Protein AF-A0A920ATA1-F1 (afdb_monomer_lite)

Sequence (84 aa):
MTQRQIADHLGLSLGKINYLIKALLEKGVVKVDNFKRSDNKLGYLYLLTPEGVERKRKLTLLFIQRKSEEFDKLKAELSRTEKQ

Secondary structure (DSSP, 8-state):
--HHHHHHHHT--HHHHHHHHHHHHHTTSS-SSTTTT-S-HHHHHHHTSHHHHHHHHHHHHHHHHHHHHHHHHHHHHHHHHTT-

Structure (mmCIF, N/CA/C/O backbone):
data_AF-A0A920ATA1-F1
#
_entry.id   AF-A0A920ATA1-F1
#
loop_
_atom_site.group_PDB
_atom_site.id
_atom_site.type_symbol
_atom_site.label_atom_id
_atom_site.label_alt_id
_atom_site.label_comp_id
_atom_site.label_asym_id
_atom_site.label_entity_id
_atom_site.label_seq_id
_atom_site.p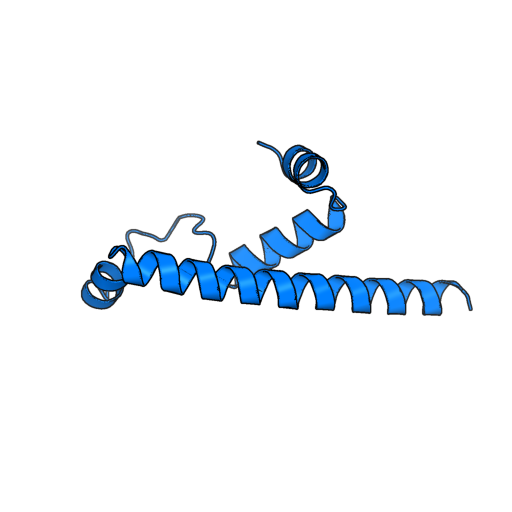dbx_PDB_ins_code
_atom_site.Cartn_x
_atom_site.Cartn_y
_atom_site.Cartn_z
_atom_site.occupancy
_atom_site.B_iso_or_equiv
_atom_site.auth_seq_id
_atom_site.auth_comp_id
_atom_site.auth_asym_id
_atom_site.auth_atom_id
_atom_site.pdbx_PDB_model_num
ATOM 1 N N . MET A 1 1 ? -3.606 12.333 -9.071 1.00 59.69 1 MET A N 1
ATOM 2 C CA . MET A 1 1 ? -4.186 11.279 -8.213 1.00 59.69 1 MET A CA 1
ATOM 3 C C . MET A 1 1 ? -3.551 11.374 -6.830 1.00 59.69 1 MET A C 1
ATOM 5 O O . MET A 1 1 ? -2.331 11.314 -6.742 1.00 59.69 1 MET A O 1
ATOM 9 N N . THR A 1 2 ? -4.335 11.598 -5.775 1.00 79.62 2 THR A N 1
ATOM 10 C CA . THR A 1 2 ? -3.851 11.715 -4.385 1.00 79.62 2 THR A CA 1
ATOM 11 C C . THR A 1 2 ? -3.919 10.372 -3.652 1.00 79.62 2 THR A C 1
ATOM 13 O O . THR A 1 2 ? -4.674 9.489 -4.046 1.00 79.62 2 THR A O 1
ATOM 16 N N . GLN A 1 3 ? -3.180 10.216 -2.545 1.00 73.25 3 GLN A N 1
ATOM 17 C CA . GLN A 1 3 ? -3.249 9.005 -1.706 1.00 73.25 3 GLN A CA 1
ATOM 18 C C . GLN A 1 3 ? -4.675 8.704 -1.220 1.00 73.25 3 GLN A C 1
ATOM 20 O O . GLN A 1 3 ? -5.056 7.543 -1.128 1.00 73.25 3 GLN A O 1
ATOM 25 N N . ARG A 1 4 ? -5.470 9.747 -0.955 1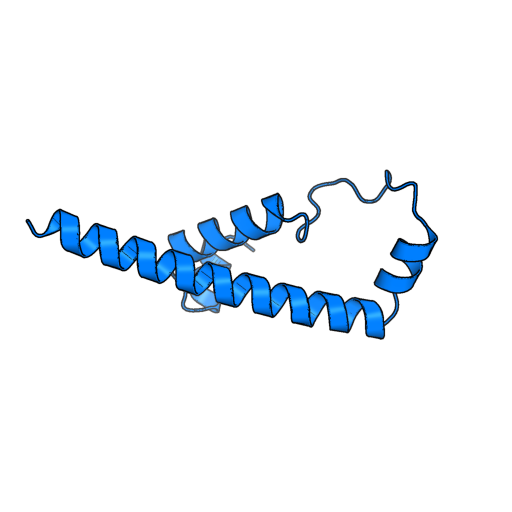.00 80.56 4 ARG A N 1
ATOM 26 C CA . ARG A 1 4 ? -6.880 9.625 -0.568 1.00 80.56 4 ARG A CA 1
ATOM 27 C C . ARG A 1 4 ? -7.734 9.079 -1.709 1.00 80.56 4 ARG A C 1
ATOM 29 O O . ARG A 1 4 ? -8.437 8.106 -1.506 1.00 80.56 4 ARG A O 1
ATOM 36 N N . GLN A 1 5 ? -7.569 9.608 -2.920 1.00 75.44 5 GLN A N 1
ATOM 37 C CA . GLN A 1 5 ? -8.264 9.080 -4.100 1.00 75.44 5 GLN A CA 1
ATOM 38 C C . GLN A 1 5 ? -7.918 7.605 -4.367 1.00 75.44 5 GLN A C 1
ATOM 40 O O . GLN A 1 5 ? -8.785 6.834 -4.760 1.00 75.44 5 GLN A O 1
ATOM 45 N N . ILE A 1 6 ? -6.666 7.199 -4.126 1.00 77.06 6 ILE A N 1
ATOM 46 C CA . ILE A 1 6 ? -6.238 5.794 -4.242 1.00 77.06 6 ILE A CA 1
ATOM 47 C C . ILE A 1 6 ? -6.890 4.932 -3.157 1.00 77.06 6 ILE A C 1
ATOM 49 O O . ILE A 1 6 ? -7.342 3.828 -3.444 1.00 77.06 6 ILE A O 1
ATOM 53 N N . ALA A 1 7 ? -6.927 5.428 -1.920 1.00 80.38 7 ALA A N 1
ATOM 54 C CA . ALA A 1 7 ? -7.558 4.755 -0.790 1.00 80.38 7 ALA A CA 1
ATOM 55 C C . ALA A 1 7 ? -9.040 4.485 -1.065 1.00 80.38 7 ALA A C 1
ATOM 57 O O . ALA A 1 7 ? -9.477 3.341 -0.956 1.00 80.38 7 ALA A O 1
ATOM 58 N N . ASP A 1 8 ? -9.759 5.506 -1.530 1.00 84.62 8 ASP A N 1
ATOM 59 C CA . ASP A 1 8 ? -11.179 5.418 -1.865 1.00 84.62 8 ASP A CA 1
ATOM 60 C C . ASP A 1 8 ? -11.419 4.447 -3.032 1.00 84.62 8 ASP A C 1
ATOM 62 O O . ASP A 1 8 ? -12.311 3.606 -2.971 1.00 84.62 8 ASP A O 1
ATOM 66 N N . HIS A 1 9 ? -10.577 4.500 -4.070 1.00 83.69 9 HIS A N 1
ATOM 67 C CA . HIS A 1 9 ? -10.685 3.608 -5.227 1.00 83.69 9 HIS A CA 1
ATOM 68 C 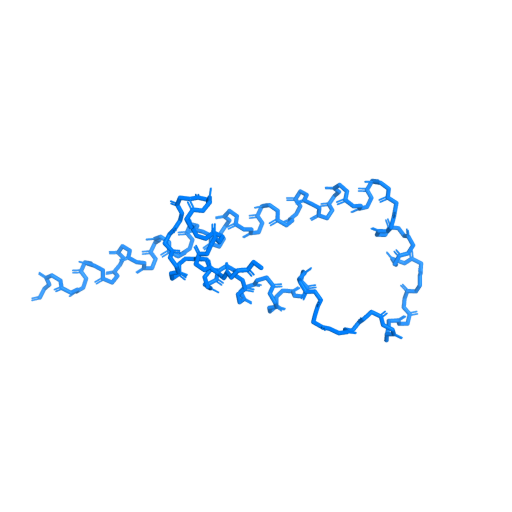C . HIS A 1 9 ? -10.398 2.136 -4.890 1.00 83.69 9 HIS A C 1
ATOM 70 O O . HIS A 1 9 ? -10.997 1.241 -5.480 1.00 83.69 9 HIS A O 1
ATOM 76 N N . LEU A 1 10 ? -9.481 1.874 -3.954 1.00 81.06 10 LEU A N 1
ATOM 77 C CA . LEU A 1 10 ? -9.084 0.520 -3.553 1.00 81.06 10 LEU A CA 1
ATOM 78 C C . LEU A 1 10 ? -9.844 -0.002 -2.323 1.00 81.06 10 LEU A C 1
ATOM 80 O O . LEU A 1 10 ? -9.584 -1.124 -1.891 1.00 81.06 10 LEU A O 1
ATOM 84 N N . GLY A 1 11 ? -10.746 0.791 -1.733 1.00 86.44 11 GLY A N 1
ATOM 85 C CA . GLY A 1 11 ? -11.455 0.431 -0.500 1.00 86.44 11 GLY A CA 1
ATOM 86 C C . GLY A 1 11 ? -10.530 0.244 0.710 1.00 86.44 11 GLY A C 1
ATOM 87 O O . GLY A 1 11 ? -10.837 -0.522 1.622 1.00 86.44 11 GLY A O 1
ATOM 88 N N . LEU A 1 12 ? -9.370 0.905 0.717 1.00 86.06 12 LEU A N 1
ATOM 89 C CA . LEU A 1 12 ? -8.373 0.815 1.785 1.00 86.06 12 LEU A CA 1
ATOM 90 C C . LEU A 1 12 ? -8.382 2.083 2.634 1.00 86.06 12 LEU A C 1
ATOM 92 O O . LEU A 1 12 ? -8.753 3.158 2.179 1.00 86.06 12 LEU A O 1
ATOM 96 N N . SER A 1 13 ? -7.919 1.989 3.881 1.00 91.19 13 SER A N 1
ATOM 97 C CA . SER A 1 13 ? -7.757 3.190 4.701 1.00 91.19 13 SER A CA 1
ATOM 98 C C . SER A 1 13 ? -6.607 4.058 4.180 1.00 91.19 13 SER A C 1
ATOM 100 O O . SER A 1 13 ? -5.584 3.553 3.705 1.00 91.19 13 SER A O 1
ATOM 102 N N . LEU A 1 14 ? -6.732 5.378 4.346 1.00 88.94 14 LEU A N 1
ATOM 103 C CA . LEU A 1 14 ? -5.673 6.326 3.990 1.00 88.94 14 LEU A CA 1
ATOM 104 C C . LEU A 1 14 ? -4.340 5.986 4.680 1.00 88.94 14 LEU A C 1
ATOM 106 O O . LEU A 1 14 ? -3.285 6.056 4.053 1.00 88.94 14 LEU A O 1
ATOM 110 N N . GLY A 1 15 ? -4.391 5.568 5.950 1.00 88.50 15 GLY A N 1
ATOM 111 C CA . GLY A 1 15 ? -3.208 5.147 6.706 1.00 88.50 15 GLY A CA 1
ATOM 112 C C . GLY A 1 15 ? -2.525 3.916 6.104 1.00 88.50 15 GLY A C 1
ATOM 113 O O . GLY A 1 15 ? -1.302 3.901 5.969 1.00 88.50 15 GLY A O 1
ATOM 114 N N . LYS A 1 16 ? -3.304 2.922 5.660 1.00 89.38 16 LYS A N 1
ATOM 115 C CA . LYS A 1 16 ? -2.776 1.708 5.024 1.00 89.38 16 LYS A CA 1
ATOM 116 C C . LYS A 1 16 ? -2.156 2.010 3.659 1.00 89.38 16 LYS A C 1
ATOM 118 O O . LYS A 1 16 ? -1.063 1.532 3.371 1.00 89.38 16 LYS A O 1
ATOM 123 N N . ILE A 1 17 ? -2.788 2.867 2.853 1.00 89.06 17 ILE A N 1
ATOM 124 C CA . ILE A 1 17 ? -2.201 3.349 1.591 1.00 89.06 17 ILE A CA 1
ATOM 125 C C . ILE A 1 17 ? -0.893 4.103 1.834 1.00 89.06 17 ILE A C 1
ATOM 127 O O . ILE A 1 17 ? 0.096 3.842 1.152 1.00 89.06 17 ILE A O 1
ATOM 131 N N . ASN A 1 18 ? -0.856 5.010 2.813 1.00 88.00 18 ASN A N 1
ATOM 132 C CA . ASN A 1 18 ? 0.356 5.761 3.133 1.00 88.00 18 ASN A CA 1
ATOM 133 C C . ASN A 1 18 ? 1.506 4.825 3.544 1.00 88.00 18 ASN A C 1
ATOM 135 O O . ASN A 1 18 ? 2.616 4.956 3.027 1.00 88.00 18 ASN A O 1
ATOM 139 N N . TYR A 1 19 ? 1.217 3.842 4.402 1.00 91.31 19 TYR A N 1
ATOM 140 C CA . TYR A 1 19 ? 2.171 2.814 4.814 1.00 91.31 19 TYR A CA 1
ATOM 141 C C . TYR A 1 19 ? 2.721 2.022 3.618 1.00 91.31 19 TYR A C 1
ATOM 143 O O . TYR A 1 19 ? 3.936 1.905 3.456 1.00 91.31 19 TYR A O 1
ATOM 151 N N . LEU A 1 20 ? 1.844 1.533 2.734 1.00 86.88 20 LEU A N 1
ATOM 152 C CA . LEU A 1 20 ? 2.248 0.760 1.556 1.00 86.88 20 LEU A CA 1
ATOM 153 C C . LEU A 1 20 ? 3.097 1.585 0.580 1.00 86.88 20 LEU A C 1
ATOM 155 O O . LEU A 1 20 ? 4.088 1.080 0.055 1.00 86.88 20 LEU A O 1
ATOM 159 N N . ILE A 1 21 ? 2.753 2.857 0.360 1.00 84.06 21 ILE A N 1
ATOM 160 C CA . ILE A 1 21 ? 3.530 3.752 -0.507 1.00 84.06 21 ILE A CA 1
ATOM 161 C C . ILE A 1 21 ? 4.935 3.971 0.062 1.00 84.06 21 ILE A C 1
ATOM 163 O O . ILE A 1 21 ? 5.908 3.857 -0.683 1.00 84.06 21 ILE A O 1
ATOM 167 N N . LYS A 1 22 ? 5.064 4.225 1.370 1.00 84.25 22 LYS A N 1
ATOM 168 C CA . LYS A 1 22 ? 6.374 4.357 2.027 1.00 84.25 22 LYS A CA 1
ATOM 169 C C . LYS A 1 22 ? 7.200 3.076 1.904 1.00 84.25 22 LYS A C 1
ATOM 171 O O . LYS A 1 22 ? 8.343 3.139 1.463 1.00 84.25 22 LYS A O 1
ATOM 176 N N . ALA A 1 23 ? 6.599 1.915 2.160 1.00 86.25 23 ALA A N 1
ATOM 177 C CA . ALA A 1 23 ? 7.281 0.628 2.028 1.00 86.25 23 ALA A CA 1
ATOM 178 C C . ALA A 1 23 ? 7.761 0.353 0.587 1.00 86.25 23 ALA A C 1
ATOM 180 O O . ALA A 1 23 ? 8.836 -0.212 0.381 1.00 86.25 23 ALA A O 1
ATOM 181 N N . LEU A 1 24 ? 6.986 0.753 -0.427 1.00 81.62 24 LEU A N 1
ATOM 182 C CA . LEU A 1 24 ? 7.374 0.625 -1.837 1.00 81.62 24 LEU A CA 1
ATOM 183 C C . LEU A 1 24 ? 8.504 1.585 -2.237 1.00 81.62 24 LEU A C 1
ATOM 185 O O . LEU A 1 24 ? 9.343 1.220 -3.068 1.00 81.62 24 LEU A O 1
ATOM 189 N N . LEU A 1 25 ? 8.531 2.788 -1.657 1.00 79.00 25 LEU A N 1
ATOM 190 C CA . LEU A 1 25 ? 9.605 3.766 -1.835 1.00 79.00 25 LEU A CA 1
ATOM 191 C C . LEU A 1 25 ? 10.911 3.274 -1.200 1.00 79.00 25 LEU A C 1
ATOM 193 O O . LEU A 1 25 ? 11.933 3.234 -1.878 1.00 79.00 25 LEU A O 1
ATOM 197 N N . GLU A 1 26 ? 10.863 2.814 0.051 1.00 79.69 26 GLU A N 1
ATOM 198 C CA . GLU A 1 26 ? 12.011 2.227 0.761 1.00 79.69 26 GLU A CA 1
ATOM 199 C C . GLU A 1 26 ? 12.572 1.001 0.035 1.00 79.69 26 GLU A C 1
ATOM 201 O O . GLU A 1 26 ? 13.784 0.817 -0.062 1.00 79.69 26 GLU A O 1
ATOM 206 N N . LYS A 1 27 ? 11.694 0.169 -0.541 1.00 77.62 27 LYS A N 1
ATOM 207 C CA . LYS A 1 27 ? 12.103 -0.997 -1.333 1.00 77.62 27 LYS A CA 1
ATOM 208 C C . LYS A 1 27 ? 12.713 -0.618 -2.693 1.00 77.62 27 LYS A C 1
ATOM 210 O O . LYS A 1 27 ? 13.268 -1.489 -3.362 1.00 77.62 27 LYS A O 1
ATOM 215 N N . GLY A 1 28 ? 12.595 0.640 -3.126 1.00 71.50 28 GLY A N 1
ATOM 216 C CA . GLY A 1 28 ? 13.051 1.115 -4.437 1.00 71.50 28 GLY A CA 1
ATOM 217 C C . GLY A 1 28 ? 12.180 0.642 -5.607 1.00 71.50 28 GLY A C 1
ATOM 218 O O . GLY A 1 28 ? 12.606 0.684 -6.764 1.00 71.50 28 GLY A O 1
ATOM 219 N N . VAL A 1 29 ? 10.964 0.161 -5.323 1.00 66.94 29 VAL A N 1
ATOM 220 C CA . VAL A 1 29 ? 10.007 -0.293 -6.346 1.00 66.94 29 VAL A CA 1
ATOM 221 C C . VAL A 1 29 ? 9.368 0.906 -7.043 1.00 66.94 29 VAL A C 1
ATOM 223 O O . VAL A 1 29 ? 9.161 0.869 -8.257 1.00 66.94 29 VAL A O 1
ATOM 226 N N . VAL A 1 30 ? 9.127 1.984 -6.293 1.00 62.38 30 VAL A N 1
ATOM 227 C CA . VAL A 1 30 ? 8.694 3.284 -6.814 1.00 62.38 30 VAL A CA 1
ATOM 228 C C . VAL A 1 30 ? 9.931 4.173 -6.952 1.00 62.38 30 VAL A C 1
ATOM 230 O O . VAL A 1 30 ? 10.553 4.548 -5.961 1.00 62.38 30 VAL A O 1
ATOM 233 N N . LYS A 1 31 ? 10.332 4.478 -8.193 1.00 60.31 31 LYS A N 1
ATOM 234 C CA . LYS A 1 31 ? 11.461 5.380 -8.468 1.00 60.31 31 LYS A CA 1
ATOM 235 C C . LYS A 1 31 ? 11.010 6.828 -8.275 1.00 60.31 31 LYS A C 1
ATOM 237 O O . LYS A 1 31 ? 10.111 7.267 -8.980 1.00 60.31 31 LYS A O 1
ATOM 242 N N . VAL A 1 32 ? 11.667 7.558 -7.371 1.00 56.06 32 VAL A N 1
ATOM 243 C CA . VAL A 1 32 ? 11.471 9.013 -7.225 1.00 56.06 32 VAL A CA 1
ATOM 244 C C . VAL A 1 32 ? 12.373 9.803 -8.180 1.00 56.06 32 VAL A C 1
ATOM 246 O O . VAL A 1 32 ? 11.941 10.841 -8.652 1.00 56.06 32 VAL A O 1
ATOM 249 N N . ASP A 1 33 ? 13.566 9.303 -8.545 1.00 45.78 33 ASP A N 1
ATOM 250 C CA . ASP A 1 33 ? 14.417 9.995 -9.546 1.00 45.78 33 ASP A CA 1
ATOM 251 C C . ASP A 1 33 ? 15.580 9.166 -10.160 1.00 45.78 33 ASP A C 1
ATOM 253 O O . ASP A 1 33 ? 16.121 9.479 -11.216 1.00 45.78 33 ASP A O 1
ATOM 257 N N . ASN A 1 34 ? 16.001 8.040 -9.574 1.00 49.19 34 ASN A N 1
ATOM 258 C CA . ASN A 1 34 ? 17.299 7.436 -9.942 1.00 49.19 34 ASN A CA 1
ATOM 259 C C . ASN A 1 34 ? 17.263 6.428 -11.105 1.00 49.19 34 ASN A C 1
ATOM 261 O O . ASN A 1 34 ? 17.739 5.298 -10.994 1.00 49.19 34 ASN A O 1
ATOM 265 N N . PHE A 1 35 ? 16.712 6.812 -12.255 1.00 50.91 35 PHE A N 1
ATOM 266 C CA . PHE A 1 35 ? 16.817 6.001 -13.474 1.00 50.91 35 PHE A CA 1
ATOM 267 C C . PHE A 1 35 ? 18.151 6.186 -14.204 1.00 50.91 35 PHE A C 1
ATOM 269 O O . PHE A 1 35 ? 18.694 5.226 -14.740 1.00 50.91 35 PHE A O 1
ATOM 276 N N . LYS A 1 36 ? 18.707 7.400 -14.192 1.00 47.62 36 LYS A N 1
ATOM 277 C CA . LYS A 1 36 ? 19.894 7.762 -14.984 1.00 47.62 36 LYS A CA 1
ATOM 278 C C . LYS A 1 36 ? 21.241 7.286 -14.413 1.00 47.62 36 LYS A C 1
ATOM 280 O O . LYS A 1 36 ? 22.260 7.524 -15.045 1.00 47.62 36 LYS A O 1
ATOM 285 N N . ARG A 1 37 ? 21.272 6.635 -13.241 1.00 53.53 37 ARG A N 1
ATOM 286 C CA . ARG A 1 37 ? 22.501 6.428 -12.442 1.00 53.53 37 ARG A CA 1
ATOM 287 C C . ARG A 1 37 ? 22.965 4.971 -12.262 1.00 53.53 37 ARG A C 1
ATOM 289 O O . ARG A 1 37 ? 23.825 4.725 -11.431 1.00 53.53 37 ARG A O 1
ATOM 296 N N . SER A 1 38 ? 22.387 3.997 -12.970 1.00 53.53 38 SER A N 1
ATOM 297 C CA . SER A 1 38 ? 22.740 2.577 -12.785 1.00 53.53 38 SER A CA 1
ATOM 298 C C . SER A 1 38 ? 23.814 2.108 -13.775 1.00 53.53 38 SER A C 1
ATOM 300 O O . SER A 1 38 ? 23.582 2.120 -14.982 1.00 53.53 38 SER A O 1
ATOM 302 N N . ASP A 1 39 ? 24.943 1.616 -13.254 1.00 56.00 39 ASP A N 1
ATOM 303 C CA . ASP A 1 39 ? 26.068 1.060 -14.029 1.00 56.00 39 ASP A CA 1
ATOM 304 C C . ASP A 1 39 ? 25.783 -0.328 -14.641 1.00 56.00 39 ASP A C 1
ATOM 306 O O . ASP A 1 39 ? 26.572 -0.844 -15.431 1.00 56.00 39 ASP A O 1
ATOM 310 N N . ASN A 1 40 ? 24.633 -0.941 -14.333 1.00 60.16 40 ASN A N 1
ATOM 311 C CA . ASN A 1 40 ? 24.305 -2.307 -14.744 1.00 60.16 40 ASN A CA 1
ATOM 312 C C . ASN A 1 40 ? 23.234 -2.341 -15.855 1.00 60.16 40 ASN A C 1
ATOM 314 O O . ASN A 1 40 ? 22.073 -2.704 -15.644 1.00 60.16 40 ASN A O 1
ATOM 318 N N . LYS A 1 41 ? 23.637 -1.930 -17.065 1.00 57.28 41 LYS A 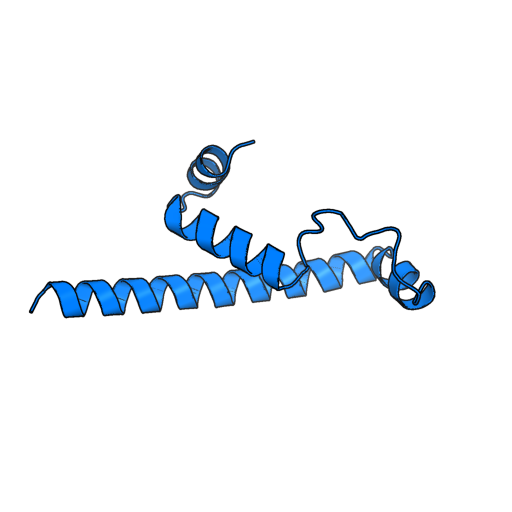N 1
ATOM 319 C CA . LYS A 1 41 ? 22.759 -1.764 -18.242 1.00 57.28 41 LYS A CA 1
ATOM 320 C C . LYS A 1 41 ? 22.096 -3.067 -18.720 1.00 57.28 41 LYS A C 1
ATOM 322 O O . LYS A 1 41 ? 20.983 -3.022 -19.236 1.00 57.28 41 LYS A O 1
ATOM 327 N N . LEU A 1 42 ? 22.734 -4.225 -18.519 1.00 58.22 42 LEU A N 1
ATOM 328 C CA . LEU A 1 42 ? 22.219 -5.531 -18.965 1.00 58.22 42 LEU A CA 1
ATOM 329 C C . LEU A 1 42 ? 21.079 -6.051 -18.079 1.00 58.22 42 LEU A C 1
ATOM 331 O O . LEU A 1 42 ? 20.039 -6.465 -18.590 1.00 58.22 42 LEU A O 1
ATOM 335 N N . GLY A 1 43 ? 21.219 -5.951 -16.752 1.00 55.47 43 GLY A N 1
ATOM 336 C CA . GLY A 1 43 ? 20.120 -6.253 -15.826 1.00 55.47 43 GLY A CA 1
ATOM 337 C C . GLY A 1 43 ? 18.929 -5.307 -16.016 1.00 55.47 43 GLY A C 1
ATOM 338 O O . GLY A 1 43 ? 17.775 -5.700 -15.843 1.00 55.47 43 GLY A O 1
ATOM 339 N N . TYR A 1 44 ? 19.205 -4.072 -16.444 1.00 59.50 44 TYR A N 1
ATOM 340 C CA . TYR A 1 44 ? 18.185 -3.094 -16.798 1.00 59.50 44 TYR A CA 1
ATOM 341 C C . TYR A 1 44 ? 17.432 -3.460 -18.090 1.00 59.50 44 TYR A C 1
ATOM 343 O O . TYR A 1 44 ? 16.207 -3.357 -18.130 1.00 59.50 44 TYR A O 1
ATOM 351 N N . LEU A 1 45 ? 18.142 -3.955 -19.111 1.00 55.94 45 LEU A N 1
ATOM 352 C CA . LEU A 1 45 ? 17.546 -4.418 -20.367 1.00 55.94 45 LEU A CA 1
ATOM 353 C C . LEU A 1 45 ? 16.605 -5.613 -20.148 1.00 55.94 45 LEU A C 1
ATOM 355 O O . LEU A 1 45 ? 15.504 -5.628 -20.688 1.00 55.94 45 LEU A O 1
ATOM 359 N N . TYR A 1 46 ? 16.987 -6.563 -19.287 1.00 59.06 46 TYR A N 1
ATOM 360 C CA . TYR A 1 46 ? 16.110 -7.667 -18.884 1.00 59.06 46 TYR A CA 1
ATOM 361 C C . TYR A 1 46 ? 14.867 -7.178 -18.122 1.00 59.06 46 TYR A C 1
ATOM 363 O O . TYR A 1 46 ? 13.772 -7.672 -18.357 1.00 59.06 46 TYR A O 1
ATOM 371 N N . LEU A 1 47 ? 14.991 -6.162 -17.256 1.00 57.84 47 LEU A N 1
ATOM 372 C CA . LEU A 1 47 ? 13.848 -5.561 -16.548 1.00 57.84 47 LEU A CA 1
ATOM 373 C C . LEU A 1 47 ? 12.834 -4.874 -17.480 1.00 57.84 47 LEU A C 1
ATOM 375 O O . LEU A 1 47 ? 11.696 -4.652 -17.066 1.00 57.84 47 LEU A O 1
ATOM 379 N N . LEU A 1 48 ? 13.265 -4.496 -18.687 1.00 60.41 48 LEU A N 1
ATOM 380 C CA . LEU A 1 48 ? 12.442 -3.873 -19.722 1.00 60.41 48 LEU A CA 1
ATOM 381 C C . LEU A 1 48 ? 11.761 -4.885 -20.652 1.00 60.41 48 LEU A C 1
ATOM 383 O O . LEU A 1 48 ? 10.887 -4.489 -21.423 1.00 60.41 48 LEU A O 1
ATOM 387 N N . THR A 1 49 ? 12.131 -6.169 -20.604 1.00 73.62 49 THR A N 1
ATOM 388 C CA . THR A 1 49 ? 11.422 -7.190 -21.383 1.00 73.62 49 THR A CA 1
ATOM 389 C C . THR A 1 49 ? 10.029 -7.424 -20.788 1.00 73.62 49 THR A C 1
ATOM 391 O O . THR A 1 49 ? 9.842 -7.268 -19.576 1.00 73.62 49 THR A O 1
ATOM 394 N N . PRO A 1 50 ? 9.036 -7.844 -21.592 1.00 72.12 50 PRO A N 1
ATOM 395 C CA . PRO A 1 50 ? 7.710 -8.198 -21.079 1.00 72.12 50 PRO A CA 1
ATOM 396 C C . PRO A 1 50 ? 7.763 -9.227 -19.937 1.00 72.12 50 PRO A C 1
ATOM 398 O O . PRO A 1 50 ? 7.027 -9.111 -18.957 1.00 72.12 50 PRO A O 1
ATOM 401 N N . GLU A 1 51 ? 8.687 -10.189 -20.015 1.00 74.38 51 GLU A N 1
ATOM 402 C CA . GLU A 1 51 ? 8.919 -11.188 -18.968 1.00 74.38 51 GLU A CA 1
ATOM 403 C C . GLU A 1 51 ? 9.504 -10.568 -17.688 1.00 74.38 51 GLU A C 1
ATOM 405 O O . GLU A 1 51 ? 9.042 -10.861 -16.580 1.00 74.38 51 GLU A O 1
ATOM 410 N N . GLY A 1 52 ? 10.484 -9.669 -17.821 1.00 70.06 52 GLY A N 1
ATOM 411 C CA . GLY A 1 52 ? 11.069 -8.943 -16.695 1.00 70.06 52 GLY A CA 1
ATOM 412 C C . GLY A 1 52 ? 10.059 -8.040 -15.987 1.00 70.06 52 GLY A C 1
ATOM 413 O O . GLY A 1 52 ? 10.010 -8.01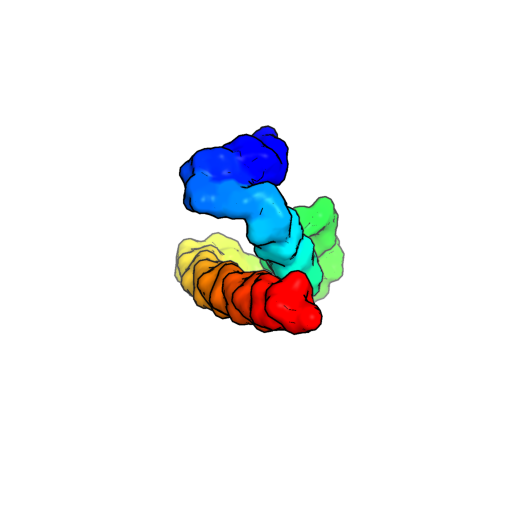9 -14.752 1.00 70.06 52 GLY A O 1
ATOM 414 N N . VAL A 1 53 ? 9.201 -7.356 -16.749 1.00 75.62 53 VAL A N 1
ATOM 415 C CA . VAL A 1 53 ? 8.092 -6.546 -16.223 1.00 75.62 53 VAL A CA 1
ATOM 416 C C . VAL A 1 53 ? 7.086 -7.421 -15.480 1.00 75.62 53 VAL A C 1
ATOM 418 O O . VAL A 1 53 ? 6.729 -7.100 -14.344 1.00 75.62 53 VAL A O 1
ATOM 421 N N . GLU A 1 54 ? 6.675 -8.554 -16.054 1.00 80.62 54 GLU A N 1
ATOM 422 C CA . GLU A 1 54 ? 5.711 -9.455 -15.417 1.00 80.62 54 GLU A CA 1
ATOM 423 C C . GLU A 1 54 ? 6.273 -10.081 -14.135 1.00 80.62 54 GLU A C 1
ATOM 425 O O . GLU A 1 54 ? 5.599 -10.137 -13.102 1.00 80.62 54 GLU A O 1
ATOM 430 N N . ARG A 1 55 ? 7.545 -10.490 -14.140 1.00 80.00 55 ARG A N 1
ATOM 431 C CA . ARG A 1 55 ? 8.198 -11.027 -12.942 1.00 80.00 55 ARG A CA 1
ATOM 432 C C . ARG A 1 55 ? 8.328 -9.968 -11.851 1.00 80.00 55 ARG A C 1
ATOM 434 O O . ARG A 1 55 ? 8.043 -10.250 -10.686 1.00 80.00 55 ARG A O 1
ATOM 441 N N . LYS A 1 56 ? 8.682 -8.733 -12.216 1.00 78.94 56 LYS A N 1
ATOM 442 C CA . LYS A 1 56 ? 8.715 -7.600 -11.282 1.00 78.94 56 LYS A CA 1
ATOM 443 C C . LYS A 1 56 ? 7.327 -7.282 -10.728 1.00 78.94 56 LYS A C 1
ATOM 445 O O . LYS A 1 56 ? 7.206 -7.014 -9.531 1.00 78.94 56 LYS A O 1
ATOM 450 N N . ARG A 1 57 ? 6.282 -7.357 -11.557 1.00 81.69 57 ARG A N 1
ATOM 451 C CA . ARG A 1 57 ? 4.885 -7.173 -11.146 1.00 81.69 57 ARG A CA 1
ATOM 452 C C . ARG A 1 57 ? 4.476 -8.216 -10.111 1.00 81.69 57 ARG A C 1
ATOM 454 O O . ARG A 1 57 ? 4.002 -7.841 -9.041 1.00 81.69 57 ARG A O 1
ATOM 461 N N . LYS A 1 58 ? 4.730 -9.503 -10.377 1.00 87.06 58 LYS A N 1
ATOM 462 C CA . LYS A 1 58 ? 4.446 -10.603 -9.437 1.00 87.06 58 LYS A CA 1
ATOM 463 C C . LYS A 1 58 ? 5.140 -10.394 -8.091 1.00 87.06 58 LYS A C 1
ATOM 465 O O . LYS A 1 58 ? 4.493 -10.457 -7.051 1.00 87.06 58 LYS A O 1
ATOM 470 N N . LEU A 1 59 ? 6.435 -10.076 -8.105 1.00 86.44 59 LEU A N 1
ATOM 471 C CA . LEU A 1 59 ? 7.195 -9.814 -6.878 1.00 86.44 59 LEU A CA 1
ATOM 472 C C . LEU A 1 59 ? 6.672 -8.592 -6.113 1.00 86.44 59 LEU A C 1
ATOM 474 O O . LEU A 1 59 ? 6.609 -8.610 -4.886 1.00 86.44 59 LEU A O 1
ATOM 478 N N . THR A 1 60 ? 6.270 -7.544 -6.832 1.00 83.00 60 THR A N 1
ATOM 479 C CA . THR A 1 60 ? 5.695 -6.335 -6.231 1.00 83.00 60 THR A CA 1
ATOM 480 C C . THR A 1 60 ? 4.351 -6.628 -5.568 1.00 83.00 60 THR A C 1
ATOM 482 O O . THR A 1 60 ? 4.118 -6.173 -4.453 1.00 83.00 60 THR A O 1
ATOM 485 N N . LEU A 1 61 ? 3.492 -7.429 -6.204 1.00 86.75 61 LEU A N 1
ATOM 486 C CA . LEU A 1 61 ? 2.214 -7.842 -5.621 1.00 86.75 61 LEU A CA 1
ATOM 487 C C . LEU A 1 61 ? 2.402 -8.641 -4.332 1.00 86.75 61 LEU A C 1
ATOM 489 O O . LEU A 1 61 ? 1.793 -8.301 -3.321 1.00 86.75 61 LEU A O 1
ATOM 493 N N . LEU A 1 62 ? 3.292 -9.635 -4.343 1.00 90.50 62 LEU A N 1
ATOM 494 C CA . LEU A 1 62 ? 3.616 -10.420 -3.147 1.00 90.50 62 LEU A CA 1
ATOM 495 C C . LEU A 1 62 ? 4.156 -9.530 -2.018 1.00 90.50 62 LEU A C 1
ATOM 497 O O . LEU A 1 62 ? 3.801 -9.699 -0.852 1.00 90.50 62 LEU A O 1
ATOM 501 N N . PHE A 1 63 ? 4.994 -8.547 -2.355 1.00 87.88 63 PHE A N 1
ATOM 502 C CA . PHE A 1 63 ? 5.508 -7.587 -1.382 1.00 87.88 63 PHE A CA 1
ATOM 503 C C . PHE A 1 63 ? 4.394 -6.730 -0.764 1.00 87.88 63 PHE A C 1
ATOM 505 O O . PHE A 1 63 ? 4.361 -6.573 0.457 1.00 87.88 63 PHE A O 1
ATOM 512 N N . ILE A 1 64 ? 3.479 -6.208 -1.588 1.00 88.38 64 ILE A N 1
ATOM 513 C CA . ILE A 1 64 ? 2.331 -5.411 -1.131 1.00 88.38 64 ILE A CA 1
ATOM 514 C C . ILE A 1 64 ? 1.420 -6.247 -0.230 1.00 88.38 64 ILE A C 1
ATOM 516 O O . ILE A 1 64 ? 1.031 -5.766 0.830 1.00 88.38 64 ILE A O 1
ATOM 520 N N . GLN A 1 65 ? 1.121 -7.494 -0.607 1.00 91.12 65 GLN A N 1
ATOM 521 C CA . GLN A 1 65 ? 0.312 -8.409 0.206 1.00 91.12 65 GLN A CA 1
ATOM 522 C C . GLN A 1 65 ? 0.935 -8.621 1.587 1.00 91.12 65 GLN A C 1
ATOM 524 O O . GLN A 1 65 ? 0.294 -8.350 2.601 1.00 91.12 65 GLN A O 1
ATOM 529 N N . ARG A 1 66 ? 2.223 -8.977 1.635 1.00 94.81 66 ARG A N 1
ATOM 530 C CA . ARG A 1 66 ? 2.938 -9.174 2.901 1.00 94.81 66 ARG A CA 1
ATOM 531 C C . ARG A 1 66 ? 2.922 -7.921 3.780 1.00 94.81 66 ARG A C 1
ATOM 533 O O . ARG A 1 66 ? 2.710 -8.013 4.984 1.00 94.81 66 ARG A O 1
ATOM 540 N N . LYS A 1 67 ? 3.139 -6.743 3.187 1.00 91.88 67 LYS A N 1
ATOM 541 C CA . LYS A 1 67 ? 3.114 -5.467 3.918 1.00 91.88 67 LYS A CA 1
ATOM 542 C C . LYS A 1 67 ? 1.713 -5.080 4.385 1.00 91.88 67 LYS A C 1
ATOM 544 O O . LYS A 1 67 ? 1.563 -4.521 5.466 1.00 91.88 67 LYS A O 1
ATOM 549 N N . SER A 1 68 ? 0.688 -5.418 3.614 1.00 91.88 68 SER A N 1
ATOM 550 C CA . SER A 1 68 ? -0.705 -5.241 4.014 1.00 91.88 68 SER A CA 1
ATOM 551 C C . SER A 1 68 ? -1.040 -6.072 5.256 1.00 91.88 68 SER A C 1
ATOM 553 O O . SER A 1 68 ? -1.614 -5.536 6.199 1.00 91.88 68 SER A O 1
ATOM 555 N N . GLU A 1 69 ? -0.640 -7.344 5.287 1.00 94.56 69 GLU A N 1
ATOM 556 C CA . GLU A 1 69 ? -0.852 -8.226 6.444 1.00 94.56 69 GLU A CA 1
ATOM 557 C C . GLU A 1 69 ? -0.083 -7.761 7.688 1.00 94.56 69 GLU A C 1
ATOM 559 O O . GLU A 1 69 ? -0.611 -7.803 8.796 1.00 94.56 69 GLU A O 1
ATOM 564 N N . GLU A 1 70 ? 1.159 -7.299 7.516 1.00 94.81 70 GLU A N 1
ATOM 565 C CA . GLU A 1 70 ? 1.975 -6.732 8.597 1.00 94.81 70 GLU A CA 1
ATOM 566 C C . GLU A 1 70 ? 1.283 -5.521 9.240 1.00 94.81 70 GLU A C 1
ATOM 568 O O . GLU A 1 70 ? 1.171 -5.445 10.463 1.00 94.81 70 GLU A O 1
ATOM 573 N N . PHE A 1 71 ? 0.744 -4.617 8.416 1.00 94.44 71 PHE A N 1
ATOM 574 C CA . PHE A 1 71 ? -0.028 -3.470 8.890 1.00 94.44 71 PHE A CA 1
ATOM 575 C C . PHE A 1 71 ? -1.267 -3.897 9.685 1.00 94.44 71 PHE A C 1
ATOM 577 O O . PHE A 1 71 ? -1.538 -3.341 10.749 1.00 94.44 71 PHE A O 1
ATOM 584 N N . ASP A 1 72 ? -2.021 -4.881 9.188 1.00 93.75 72 ASP A N 1
ATOM 585 C CA . ASP A 1 72 ? -3.243 -5.340 9.852 1.00 93.75 72 ASP A CA 1
ATOM 586 C C . ASP A 1 72 ? -2.941 -5.990 11.211 1.00 93.75 72 ASP A C 1
ATOM 588 O O . ASP A 1 72 ? -3.662 -5.742 12.179 1.00 93.75 72 ASP A O 1
ATOM 592 N N . LYS A 1 73 ? -1.844 -6.754 11.313 1.00 95.38 73 LYS A N 1
ATOM 593 C CA . LYS A 1 73 ? -1.374 -7.338 12.580 1.00 95.38 73 LYS A CA 1
ATOM 594 C C . LYS A 1 73 ? -0.988 -6.263 13.592 1.00 95.38 73 LYS A C 1
ATOM 596 O O . LYS A 1 73 ? -1.508 -6.275 14.703 1.00 95.38 73 LYS A O 1
ATOM 601 N N . LEU A 1 74 ? -0.160 -5.298 13.186 1.00 93.50 74 LEU A N 1
ATOM 602 C CA . LEU A 1 74 ? 0.247 -4.178 14.044 1.00 93.50 74 LEU A CA 1
ATOM 603 C C . LEU A 1 74 ? -0.963 -3.381 14.540 1.00 93.50 74 LEU A C 1
ATOM 605 O O . LEU A 1 74 ? -1.061 -3.041 15.717 1.00 93.50 74 LEU A O 1
ATOM 609 N N . LYS A 1 75 ? -1.928 -3.120 13.652 1.00 92.50 75 LYS A N 1
ATOM 610 C CA . LYS A 1 75 ? -3.165 -2.428 14.019 1.00 92.50 75 LYS A CA 1
ATOM 611 C C . LYS A 1 75 ? -3.998 -3.237 15.019 1.00 92.50 75 LYS A C 1
ATOM 613 O O . LYS A 1 75 ? -4.564 -2.660 15.945 1.00 92.50 75 LYS A O 1
ATOM 618 N N . ALA A 1 76 ? -4.078 -4.555 14.842 1.00 93.12 76 ALA A N 1
ATOM 619 C CA . ALA A 1 76 ? -4.782 -5.434 15.768 1.00 93.12 76 ALA A CA 1
ATOM 620 C C . ALA A 1 76 ? -4.111 -5.462 17.151 1.00 93.12 76 ALA A C 1
ATOM 622 O O . ALA A 1 76 ? -4.815 -5.391 18.156 1.00 93.12 76 ALA A O 1
ATOM 623 N N . GLU A 1 77 ? -2.780 -5.514 17.214 1.00 92.50 77 GLU A N 1
ATOM 624 C CA . GLU A 1 77 ? -2.016 -5.451 18.468 1.00 92.50 77 GLU A CA 1
ATOM 625 C C . GLU A 1 77 ? -2.251 -4.134 19.212 1.00 92.50 77 GLU A C 1
ATOM 627 O O . GLU A 1 77 ? -2.644 -4.164 20.375 1.00 92.50 77 GLU A O 1
ATOM 632 N N . LEU A 1 78 ? -2.134 -2.990 18.530 1.00 91.00 78 LEU A N 1
ATOM 633 C CA . LEU A 1 78 ? -2.418 -1.678 19.125 1.00 91.00 78 LEU A CA 1
ATOM 634 C C . LEU A 1 78 ? -3.832 -1.612 19.711 1.00 91.00 78 LEU A C 1
ATOM 636 O O . LEU A 1 78 ? -4.010 -1.228 20.862 1.00 91.00 78 LEU A O 1
ATOM 640 N N . SER A 1 79 ? -4.829 -2.094 18.963 1.00 88.62 79 SER A N 1
ATOM 641 C CA . SER A 1 79 ? -6.223 -2.093 19.423 1.00 88.62 79 SER A CA 1
ATOM 642 C C . SER A 1 79 ? -6.494 -2.995 20.634 1.00 88.62 79 SER A C 1
ATOM 644 O O . SER A 1 79 ? -7.523 -2.840 21.290 1.00 88.62 79 SER A O 1
ATOM 646 N N . ARG A 1 80 ? -5.618 -3.972 20.909 1.00 86.19 80 ARG A N 1
ATOM 647 C CA . ARG A 1 80 ? -5.694 -4.824 22.105 1.00 86.19 80 ARG A CA 1
ATOM 648 C C . ARG A 1 80 ? -5.068 -4.122 23.305 1.00 86.19 80 ARG A C 1
ATOM 650 O O . ARG A 1 80 ? -5.641 -4.190 24.384 1.00 86.19 80 ARG A O 1
ATOM 657 N N . THR A 1 81 ? -3.952 -3.428 23.097 1.00 79.19 81 THR A N 1
ATOM 658 C CA . THR A 1 81 ? -3.249 -2.674 24.143 1.00 79.19 81 THR A CA 1
ATOM 659 C C . THR A 1 81 ? -4.032 -1.439 24.5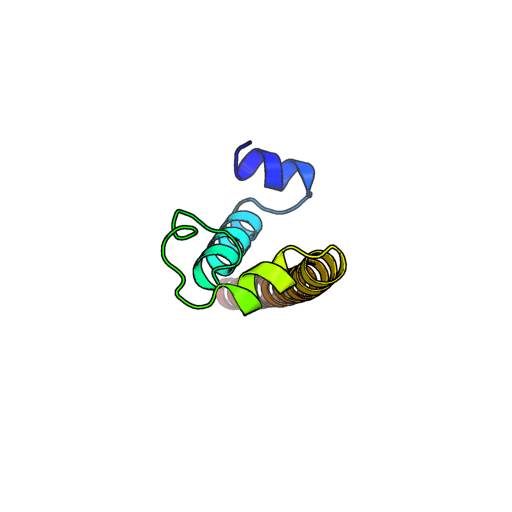97 1.00 79.19 81 THR A C 1
ATOM 661 O O . THR A 1 81 ? -4.043 -1.137 25.778 1.00 79.19 81 THR A O 1
ATOM 664 N N . GLU A 1 82 ? -4.747 -0.755 23.698 1.00 72.31 82 GLU A N 1
ATOM 665 C CA . GLU A 1 82 ? -5.577 0.422 24.029 1.00 72.31 82 GLU A CA 1
ATOM 666 C C . GLU A 1 82 ? -6.877 0.087 24.792 1.00 72.31 82 GLU A C 1
ATOM 668 O O . GLU A 1 82 ? -7.590 0.991 25.222 1.00 72.31 82 GLU A O 1
ATOM 673 N N . LYS A 1 83 ? -7.226 -1.199 24.925 1.00 59.25 83 LYS A N 1
ATOM 674 C CA . LYS A 1 83 ? -8.433 -1.670 25.632 1.00 59.25 83 LYS A CA 1
ATOM 675 C C . LYS A 1 83 ? -8.160 -2.177 27.056 1.00 59.25 83 LYS A C 1
ATOM 677 O O . LYS A 1 83 ? -9.092 -2.674 27.689 1.00 59.25 83 LYS A O 1
ATOM 682 N N . GLN A 1 84 ? -6.915 -2.091 27.522 1.00 48.47 84 GLN A N 1
ATOM 683 C CA . GLN A 1 84 ? -6.500 -2.322 28.912 1.00 48.47 84 GLN A CA 1
ATOM 684 C C . GLN A 1 84 ? -6.366 -0.991 29.644 1.00 48.47 84 GLN A C 1
ATOM 686 O O . GLN A 1 84 ? -6.723 -0.971 30.841 1.00 48.47 84 GLN A O 1
#

Foldseek 3Di:
DDLVVVCVVVVHDSVLSVQLVVQCVVVCVDPPDPPPPDPCVPVVVCCPDPVVVVVSVVVSVVSSVVSSVVVVVVVVVVVVVVVD

pLDDT: mean 77.0, std 14.28, range [45.78, 95.38]

Radius of gyration: 16.53 Å; chains: 1; bounding box: 38×23×50 Å